Protein AF-A0A6I3X6N0-F1 (afdb_monomer_lite)

Foldseek 3Di:
DPPDVLLVVPPPFDWDDDDQFWTWGQDPVLRFIKIFGNDQALDDDPVSVVVSVVVSQVRRCVVQNVVQWDKDQPDDPRNRTTMIGTGGPPSVVD

pLDDT: mean 94.59, std 9.02, range [46.19, 98.88]

Structure (mmCIF, N/CA/C/O backbone):
data_AF-A0A6I3X6N0-F1
#
_entry.id   AF-A0A6I3X6N0-F1
#
loop_
_atom_site.group_PDB
_atom_site.id
_atom_site.type_symbol
_atom_site.label_atom_id
_atom_site.label_alt_id
_atom_site.label_comp_id
_atom_site.label_asym_id
_atom_site.label_entity_id
_atom_site.label_seq_id
_atom_site.pdbx_PDB_ins_code
_atom_site.Cartn_x
_atom_site.Cartn_y
_atom_site.Cartn_z
_atom_site.occupancy
_atom_site.B_iso_or_equiv
_atom_site.auth_seq_id
_atom_site.auth_comp_id
_atom_site.auth_asym_id
_atom_site.auth_atom_id
_atom_site.pdbx_PDB_model_num
ATOM 1 N N . MET A 1 1 ? 17.972 -15.918 -7.699 1.00 46.19 1 MET A N 1
ATOM 2 C CA . MET A 1 1 ? 16.606 -15.511 -7.330 1.00 46.19 1 MET A CA 1
ATOM 3 C C . MET A 1 1 ? 16.661 -15.176 -5.859 1.00 46.19 1 MET A C 1
ATOM 5 O O . MET A 1 1 ? 16.800 -16.086 -5.054 1.00 46.19 1 MET A O 1
ATOM 9 N N . SER A 1 2 ? 16.733 -13.891 -5.527 1.00 58.03 2 SER A N 1
ATOM 10 C CA . SER A 1 2 ? 16.520 -13.446 -4.152 1.00 58.03 2 SER A CA 1
ATOM 11 C C . SER A 1 2 ? 15.090 -13.823 -3.770 1.00 58.03 2 SER A C 1
ATOM 13 O O . SER A 1 2 ? 14.169 -13.613 -4.558 1.00 58.03 2 SER A O 1
ATOM 15 N N . SER A 1 3 ? 14.906 -14.439 -2.607 1.00 84.56 3 SER A N 1
ATOM 16 C CA . SER A 1 3 ? 13.580 -14.586 -2.013 1.00 84.56 3 SER A CA 1
ATOM 17 C C . SER A 1 3 ? 13.107 -13.187 -1.627 1.00 84.56 3 SER A C 1
ATOM 19 O O . SER A 1 3 ? 13.659 -12.586 -0.709 1.00 84.56 3 SER A O 1
ATOM 21 N N . CYS A 1 4 ? 12.178 -12.625 -2.393 1.00 95.12 4 CYS A N 1
ATOM 22 C CA . CYS A 1 4 ? 11.537 -11.368 -2.039 1.00 95.12 4 CYS A CA 1
ATOM 23 C C . CYS A 1 4 ? 10.380 -11.660 -1.082 1.00 95.12 4 CYS A C 1
ATOM 25 O O . CYS A 1 4 ? 9.433 -12.349 -1.464 1.00 95.12 4 CYS A O 1
ATOM 27 N N . ASP A 1 5 ? 10.429 -11.107 0.129 1.00 94.75 5 ASP A N 1
ATOM 28 C CA . ASP A 1 5 ? 9.385 -11.302 1.146 1.00 94.75 5 ASP A CA 1
ATOM 29 C C . ASP A 1 5 ? 8.007 -10.829 0.648 1.00 94.75 5 ASP A C 1
ATOM 31 O O . ASP A 1 5 ? 6.967 -11.400 0.979 1.00 94.75 5 ASP A O 1
ATOM 35 N N . LEU A 1 6 ? 7.988 -9.812 -0.221 1.00 96.38 6 LEU A N 1
ATOM 36 C CA . LEU A 1 6 ? 6.757 -9.295 -0.815 1.00 96.38 6 LEU A CA 1
ATOM 37 C C . LEU A 1 6 ? 6.148 -10.238 -1.865 1.00 96.38 6 LEU A C 1
ATOM 39 O O . LEU A 1 6 ? 4.930 -10.235 -2.054 1.00 96.38 6 LEU A O 1
ATOM 43 N N . CYS A 1 7 ? 6.977 -11.060 -2.519 1.00 96.94 7 CYS A N 1
ATOM 44 C CA . CYS A 1 7 ? 6.515 -12.141 -3.390 1.00 96.94 7 CYS A CA 1
ATOM 45 C C . CYS A 1 7 ? 5.966 -13.322 -2.589 1.00 96.94 7 CYS A C 1
ATOM 47 O O . CYS A 1 7 ? 4.977 -13.921 -3.004 1.00 96.94 7 CYS A O 1
ATOM 49 N N . GLU A 1 8 ? 6.592 -13.658 -1.456 1.00 95.50 8 GLU A N 1
ATOM 50 C CA . GLU A 1 8 ? 6.084 -14.702 -0.558 1.00 95.50 8 GLU A CA 1
ATOM 51 C C . GLU A 1 8 ? 4.722 -14.313 0.026 1.00 95.50 8 GLU A C 1
ATOM 53 O O . GLU A 1 8 ? 3.842 -15.161 0.168 1.00 95.50 8 GLU A O 1
ATOM 58 N N . ALA A 1 9 ? 4.536 -13.022 0.322 1.00 94.62 9 ALA A N 1
ATOM 59 C CA . ALA A 1 9 ? 3.291 -12.465 0.836 1.00 94.62 9 ALA A CA 1
ATOM 60 C C . ALA A 1 9 ? 2.785 -13.196 2.095 1.00 94.62 9 ALA A C 1
ATOM 62 O O . ALA A 1 9 ? 1.575 -13.328 2.296 1.00 94.62 9 ALA A O 1
ATOM 63 N N . ALA A 1 10 ? 3.699 -13.650 2.960 1.00 94.25 10 ALA A N 1
ATOM 64 C CA . ALA A 1 10 ? 3.351 -14.325 4.204 1.00 94.25 10 ALA A CA 1
ATOM 65 C C . ALA A 1 10 ? 2.397 -13.453 5.059 1.00 94.25 10 ALA A C 1
ATOM 67 O O . ALA A 1 10 ? 2.626 -12.247 5.203 1.00 94.25 10 ALA A O 1
ATOM 68 N N . PRO A 1 11 ? 1.319 -14.016 5.641 1.00 92.50 11 PRO A N 1
ATOM 69 C CA . PRO A 1 11 ? 0.319 -13.259 6.397 1.00 92.50 11 PRO A CA 1
ATOM 70 C C . PRO A 1 11 ? 0.801 -12.955 7.829 1.00 92.50 11 PRO A C 1
ATOM 72 O O . PRO A 1 11 ? 0.233 -13.432 8.808 1.00 92.50 11 PRO A O 1
ATOM 75 N N . ILE A 1 12 ? 1.889 -12.190 7.946 1.00 93.69 12 ILE A N 1
ATOM 76 C CA . ILE A 1 12 ? 2.551 -11.861 9.222 1.00 93.69 12 ILE A CA 1
ATOM 77 C C . ILE A 1 12 ? 1.791 -10.756 9.971 1.00 93.69 12 ILE A C 1
ATOM 79 O O . ILE A 1 12 ? 1.700 -10.763 11.198 1.00 93.69 12 ILE A O 1
ATOM 83 N N . THR A 1 13 ? 1.206 -9.817 9.230 1.00 96.19 13 THR A N 1
ATOM 84 C CA . THR A 1 13 ? 0.402 -8.704 9.745 1.00 96.19 13 THR A CA 1
ATOM 85 C C . THR A 1 13 ? -1.039 -8.796 9.243 1.00 96.19 13 THR A C 1
ATOM 87 O O . THR A 1 13 ? -1.396 -9.671 8.449 1.00 96.19 13 THR A O 1
ATOM 90 N N . LYS A 1 14 ? -1.913 -7.897 9.716 1.00 96.62 14 LYS A N 1
ATOM 91 C CA . LYS A 1 14 ? -3.318 -7.876 9.300 1.00 96.62 14 LYS A CA 1
ATOM 92 C C . LYS A 1 14 ? -3.428 -7.660 7.786 1.00 96.62 14 LYS A C 1
ATOM 94 O O . LYS A 1 14 ? -3.082 -6.591 7.289 1.00 96.62 14 LYS A O 1
ATOM 99 N N . ARG A 1 15 ? -3.975 -8.654 7.078 1.00 97.94 15 ARG A N 1
ATOM 100 C CA . ARG A 1 15 ? -4.403 -8.545 5.677 1.00 97.94 15 ARG A CA 1
ATOM 101 C C . ARG A 1 15 ? -5.762 -7.843 5.616 1.00 97.94 15 ARG A C 1
ATOM 103 O O . ARG A 1 15 ? -6.710 -8.278 6.268 1.00 97.94 15 ARG A O 1
ATOM 110 N N . HIS A 1 16 ? -5.851 -6.770 4.837 1.00 98.44 16 HIS A N 1
ATOM 111 C CA . HIS A 1 16 ? -7.088 -6.007 4.631 1.00 98.44 16 HIS A CA 1
ATOM 112 C C . HIS A 1 16 ? -7.756 -6.331 3.295 1.00 98.44 16 HIS A C 1
ATOM 114 O O . HIS A 1 16 ? -8.979 -6.312 3.205 1.00 98.44 16 HIS A O 1
ATOM 120 N N . TYR A 1 17 ? -6.956 -6.623 2.269 1.00 98.50 17 TYR A N 1
ATOM 121 C CA . TYR A 1 17 ? -7.426 -6.891 0.912 1.00 98.50 17 TYR A CA 1
ATOM 122 C C . TYR A 1 17 ? -6.439 -7.783 0.167 1.00 98.50 17 TYR A C 1
ATOM 124 O O . TYR A 1 17 ? -5.230 -7.679 0.384 1.00 98.50 17 TYR A O 1
ATOM 132 N N . GLU A 1 18 ? -6.943 -8.633 -0.721 1.00 98.31 18 GLU A N 1
ATOM 133 C CA . GLU A 1 18 ? -6.125 -9.474 -1.585 1.00 98.31 18 GLU A CA 1
ATOM 134 C C . GLU A 1 18 ? -6.919 -9.896 -2.829 1.00 98.31 18 GLU A C 1
ATOM 136 O O . GLU A 1 18 ? -8.036 -10.396 -2.708 1.00 98.31 18 GLU A O 1
ATOM 141 N N . ASP A 1 19 ? -6.339 -9.705 -4.012 1.00 98.06 19 ASP A N 1
ATOM 142 C CA . ASP A 1 19 ? -6.876 -10.160 -5.299 1.00 98.06 19 ASP A CA 1
ATOM 143 C C . ASP A 1 19 ? -5.739 -10.606 -6.232 1.00 98.06 19 ASP A C 1
ATOM 145 O O . ASP A 1 19 ? -4.616 -10.805 -5.773 1.00 98.06 19 ASP A O 1
ATOM 149 N N . ASP A 1 20 ? -6.003 -10.783 -7.528 1.00 98.00 20 ASP A N 1
ATOM 150 C CA . ASP A 1 20 ? -4.988 -11.175 -8.517 1.00 98.00 20 ASP A CA 1
ATOM 151 C C . ASP A 1 20 ? -3.985 -10.056 -8.850 1.00 98.00 20 ASP A C 1
ATOM 153 O O . ASP A 1 20 ? -2.904 -10.330 -9.372 1.00 98.00 20 ASP A O 1
ATOM 157 N N . LEU A 1 21 ? -4.311 -8.794 -8.560 1.00 98.50 21 LEU A N 1
ATOM 158 C CA . LEU A 1 21 ? -3.458 -7.651 -8.866 1.00 98.50 21 LEU A CA 1
ATOM 159 C C . LEU A 1 21 ? -2.505 -7.335 -7.712 1.00 98.50 21 LEU A C 1
ATOM 161 O O . LEU A 1 21 ? -1.328 -7.047 -7.940 1.00 98.50 21 LEU A O 1
ATOM 165 N N . CYS A 1 22 ? -2.997 -7.355 -6.477 1.00 98.81 22 CYS A N 1
ATOM 166 C CA . CYS A 1 22 ? -2.267 -6.876 -5.315 1.00 98.81 22 CYS A CA 1
ATOM 167 C C . CYS A 1 22 ? -2.723 -7.523 -4.009 1.00 98.81 22 CY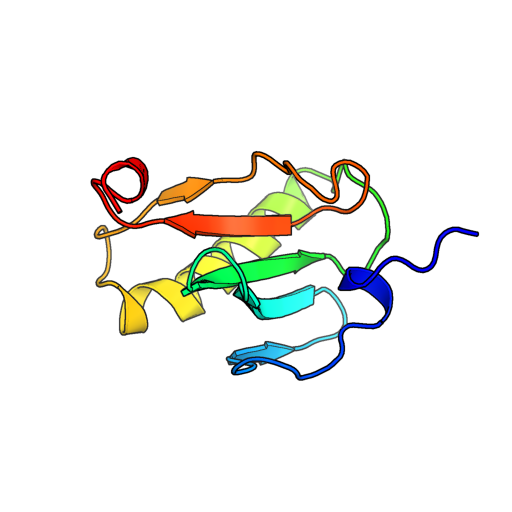S A C 1
ATOM 169 O O . CYS A 1 22 ? -3.730 -8.226 -3.921 1.00 98.81 22 CYS A O 1
ATOM 171 N N . TRP A 1 23 ? -1.975 -7.222 -2.957 1.00 98.75 23 TRP A N 1
ATOM 172 C CA . TRP A 1 23 ? -2.422 -7.420 -1.590 1.00 98.75 23 TRP A CA 1
ATOM 173 C C . TRP A 1 23 ? -2.188 -6.151 -0.777 1.00 98.75 23 TRP A C 1
ATOM 175 O O . TRP A 1 23 ? -1.276 -5.372 -1.057 1.00 98.75 23 TRP A O 1
ATOM 185 N N . ILE A 1 24 ? -3.017 -5.948 0.246 1.00 98.81 24 ILE A N 1
ATOM 186 C CA . ILE A 1 24 ? -2.905 -4.837 1.190 1.00 98.81 24 ILE A CA 1
ATOM 187 C C . ILE A 1 24 ? -2.861 -5.403 2.602 1.00 98.81 24 ILE A C 1
ATOM 189 O O . ILE A 1 24 ? -3.768 -6.123 3.027 1.00 98.81 24 ILE A O 1
ATOM 193 N N . ALA A 1 25 ? -1.805 -5.070 3.334 1.00 98.62 25 ALA A N 1
ATOM 194 C CA . ALA A 1 25 ? -1.637 -5.420 4.739 1.00 98.62 25 ALA A CA 1
ATOM 195 C C . ALA A 1 25 ? -0.932 -4.288 5.490 1.00 98.62 25 ALA A C 1
ATOM 197 O O . ALA A 1 25 ? -0.368 -3.384 4.872 1.00 98.62 25 ALA A O 1
ATOM 198 N N . ASP A 1 26 ? -0.949 -4.329 6.818 1.00 98.19 26 ASP A N 1
ATOM 199 C CA . ASP A 1 26 ? -0.129 -3.405 7.602 1.00 98.19 26 ASP A CA 1
ATOM 200 C C . ASP A 1 26 ? 1.359 -3.725 7.397 1.00 98.19 26 ASP A C 1
ATOM 202 O O . ASP A 1 26 ? 1.784 -4.871 7.521 1.00 98.19 26 ASP A O 1
ATOM 206 N N . CYS A 1 27 ? 2.180 -2.728 7.082 1.00 96.50 27 CYS A N 1
ATOM 207 C CA . CYS A 1 27 ? 3.629 -2.914 7.010 1.00 96.50 27 CYS A CA 1
ATOM 208 C C . CYS A 1 27 ? 4.193 -3.218 8.407 1.00 96.50 27 CYS A C 1
ATOM 210 O O . CYS A 1 27 ? 3.918 -2.477 9.347 1.00 96.50 27 CYS A O 1
ATOM 212 N N . GLU A 1 28 ? 5.023 -4.255 8.540 1.00 94.50 28 GLU A N 1
ATOM 213 C CA . GLU A 1 28 ? 5.617 -4.664 9.825 1.00 94.50 28 GLU A CA 1
ATOM 214 C C . GLU A 1 28 ? 6.468 -3.556 10.464 1.00 94.50 28 GLU A C 1
ATOM 216 O O . GLU A 1 28 ? 6.458 -3.369 11.677 1.00 94.50 28 GLU A O 1
ATOM 221 N N . ILE A 1 29 ? 7.171 -2.778 9.638 1.00 93.19 29 ILE A N 1
ATOM 222 C CA . ILE A 1 29 ? 8.072 -1.719 10.108 1.00 93.19 29 ILE A CA 1
ATOM 223 C C . ILE A 1 29 ? 7.306 -0.415 10.333 1.00 93.19 29 ILE A C 1
ATOM 225 O O . ILE A 1 29 ? 7.506 0.276 11.327 1.00 93.19 29 ILE A O 1
ATOM 229 N N . CYS A 1 30 ? 6.448 -0.041 9.382 1.00 94.25 30 CYS A N 1
ATOM 230 C CA . CYS A 1 30 ? 5.793 1.264 9.406 1.00 94.25 30 CYS A CA 1
ATOM 231 C C . CYS A 1 30 ? 4.481 1.267 10.198 1.00 94.25 30 CYS A C 1
ATOM 233 O O . CYS A 1 30 ? 4.015 2.341 10.565 1.00 94.25 30 CYS A O 1
ATOM 235 N N . LEU A 1 31 ? 3.875 0.101 10.432 1.00 94.94 31 LEU A N 1
ATOM 236 C CA . LEU A 1 31 ? 2.588 -0.062 11.115 1.00 94.94 31 LEU A CA 1
ATOM 237 C C . LEU A 1 31 ? 1.451 0.750 10.470 1.00 94.94 31 LEU A C 1
ATOM 239 O O . LEU A 1 31 ? 0.587 1.298 11.153 1.00 94.94 31 LEU A O 1
ATOM 243 N N . VAL A 1 32 ? 1.482 0.861 9.142 1.00 96.88 32 VAL A N 1
ATOM 244 C CA . VAL A 1 32 ? 0.450 1.519 8.332 1.00 96.88 32 VAL A CA 1
ATOM 245 C C . VAL A 1 32 ? 0.085 0.643 7.134 1.00 96.88 32 VAL A C 1
ATOM 247 O O . VAL A 1 32 ? 0.935 -0.153 6.714 1.00 96.88 32 VAL A O 1
ATOM 250 N N . PRO A 1 33 ? -1.117 0.806 6.548 1.00 98.50 33 PRO A N 1
ATOM 251 C CA . PRO A 1 33 ? -1.507 0.062 5.358 1.00 98.50 33 PRO A CA 1
ATOM 252 C C . PRO A 1 33 ? -0.498 0.243 4.222 1.00 98.50 33 PRO A C 1
ATOM 254 O O . PRO A 1 33 ? -0.073 1.361 3.914 1.00 98.50 33 PRO A O 1
ATOM 257 N N . MET A 1 34 ? -0.120 -0.867 3.601 1.00 98.69 34 MET A N 1
ATOM 258 C CA . MET A 1 34 ? 0.784 -0.936 2.463 1.00 98.69 34 MET A CA 1
ATOM 259 C C . MET A 1 34 ? 0.143 -1.787 1.373 1.00 98.69 34 MET A C 1
ATOM 261 O O . MET A 1 34 ? -0.250 -2.923 1.633 1.00 98.69 34 MET A O 1
ATOM 265 N N . VAL A 1 35 ? 0.056 -1.241 0.162 1.00 98.88 35 VAL A N 1
ATOM 266 C CA . VAL A 1 35 ? -0.305 -1.999 -1.040 1.00 98.88 35 VAL A CA 1
ATOM 267 C C . VAL A 1 35 ? 0.959 -2.534 -1.688 1.00 98.88 35 VAL A C 1
ATOM 269 O O . VAL A 1 35 ? 1.954 -1.816 -1.794 1.00 98.88 35 VAL A O 1
ATOM 272 N N . VAL A 1 36 ? 0.906 -3.780 -2.140 1.00 98.75 36 VAL A N 1
ATOM 273 C CA . VAL A 1 36 ? 1.995 -4.449 -2.850 1.00 98.75 36 VAL A CA 1
ATOM 274 C C . VAL A 1 36 ? 1.456 -5.018 -4.146 1.00 98.75 36 VAL A C 1
ATOM 276 O O . VAL A 1 36 ? 0.479 -5.768 -4.145 1.00 98.75 36 VAL A O 1
ATOM 279 N N . TRP A 1 37 ? 2.091 -4.660 -5.257 1.00 98.75 37 TRP A N 1
ATOM 280 C CA . TRP A 1 37 ? 1.749 -5.219 -6.559 1.00 98.75 37 TRP A CA 1
ATOM 281 C C . TRP A 1 37 ? 2.210 -6.674 -6.633 1.00 98.75 37 TRP A C 1
ATOM 283 O O . TRP A 1 37 ? 3.299 -6.987 -6.174 1.00 98.75 37 TRP A O 1
ATOM 293 N N . ARG A 1 38 ? 1.432 -7.594 -7.208 1.00 98.25 38 ARG A N 1
ATOM 294 C CA . ARG A 1 38 ? 1.862 -9.002 -7.282 1.00 98.25 38 ARG A CA 1
ATOM 295 C C . ARG A 1 38 ? 3.022 -9.258 -8.234 1.00 98.25 38 ARG A C 1
ATOM 297 O O . ARG A 1 38 ? 3.743 -10.235 -8.053 1.00 98.25 38 ARG A O 1
ATOM 304 N N . VAL A 1 39 ? 3.192 -8.420 -9.252 1.00 98.25 39 VAL A N 1
ATOM 305 C CA . VAL A 1 39 ? 4.317 -8.551 -10.180 1.00 98.25 39 VAL A CA 1
ATOM 306 C C . VAL A 1 39 ? 5.573 -8.018 -9.497 1.00 98.25 39 VAL A C 1
ATOM 308 O O . VAL A 1 39 ? 5.577 -6.894 -8.996 1.00 98.25 39 VAL A O 1
ATOM 311 N N . HIS A 1 40 ? 6.639 -8.823 -9.491 1.00 97.69 40 HIS A N 1
ATOM 312 C CA . HIS A 1 40 ? 7.963 -8.402 -9.024 1.00 97.69 40 HIS A CA 1
ATOM 313 C C . HIS A 1 40 ? 8.601 -7.483 -10.063 1.00 97.69 40 HIS A C 1
ATOM 315 O O . HIS A 1 40 ? 9.439 -7.898 -10.862 1.00 97.69 40 HIS A O 1
ATOM 321 N N . ASP A 1 41 ? 8.171 -6.231 -10.051 1.00 97.94 41 ASP A N 1
ATOM 322 C CA . ASP A 1 41 ? 8.744 -5.153 -10.840 1.00 97.94 41 ASP A CA 1
ATOM 323 C C . ASP A 1 41 ? 8.545 -3.826 -10.072 1.00 97.94 41 ASP A C 1
ATOM 325 O O . ASP A 1 41 ? 7.513 -3.651 -9.410 1.00 97.94 41 ASP A O 1
ATOM 329 N N . PRO A 1 42 ? 9.524 -2.902 -10.077 1.00 98.25 42 PRO A N 1
ATOM 330 C CA . PRO A 1 42 ? 9.416 -1.632 -9.358 1.00 98.25 42 PRO A CA 1
ATOM 331 C C . PRO A 1 42 ? 8.639 -0.545 -10.120 1.00 98.25 42 PRO A C 1
ATOM 333 O O . PRO A 1 42 ? 8.374 0.520 -9.560 1.00 98.25 42 PRO A O 1
ATOM 336 N N . LEU A 1 43 ? 8.294 -0.773 -11.388 1.00 98.31 43 LEU A N 1
ATOM 337 C CA . LEU A 1 43 ? 7.733 0.201 -12.322 1.00 98.31 43 LEU A CA 1
ATOM 338 C C . LEU A 1 43 ? 6.392 -0.292 -12.898 1.00 98.31 43 LEU A C 1
ATOM 340 O O . LEU A 1 43 ? 6.295 -0.593 -14.092 1.00 98.31 43 LEU A O 1
ATOM 344 N N . PRO A 1 44 ? 5.319 -0.348 -12.084 1.00 98.38 44 PRO A N 1
ATOM 345 C CA . PRO A 1 44 ? 3.988 -0.617 -12.608 1.00 98.38 44 PRO A CA 1
ATOM 346 C C . PRO A 1 44 ? 3.608 0.427 -13.667 1.00 98.38 44 PRO A C 1
ATOM 348 O O . PRO A 1 44 ? 3.908 1.611 -13.485 1.00 98.38 44 PRO A O 1
ATOM 351 N N . PRO A 1 45 ? 2.895 0.028 -14.737 1.00 98.62 45 PRO A N 1
ATOM 352 C CA . PRO A 1 45 ? 2.270 0.978 -15.652 1.00 98.62 45 PRO A CA 1
ATOM 353 C C . PRO A 1 45 ? 1.394 1.983 -14.894 1.00 98.62 45 PRO A C 1
ATOM 355 O O . PRO A 1 45 ? 0.773 1.620 -13.894 1.00 98.62 45 PRO A O 1
ATOM 358 N N . ASP A 1 46 ? 1.285 3.217 -15.388 1.00 98.50 46 ASP A N 1
ATOM 359 C CA . ASP A 1 46 ? 0.563 4.298 -14.693 1.00 98.50 46 ASP A CA 1
ATOM 360 C C . ASP A 1 46 ? -0.887 3.928 -14.339 1.00 98.50 46 ASP A C 1
ATOM 362 O O . ASP A 1 46 ? -1.362 4.236 -13.246 1.00 98.50 46 ASP A O 1
ATOM 366 N N . GLU A 1 47 ? -1.577 3.210 -15.228 1.00 98.38 47 GLU A N 1
ATOM 367 C CA . GLU A 1 47 ? -2.942 2.719 -14.996 1.00 98.38 47 GLU A CA 1
ATOM 368 C C . GLU A 1 47 ? -3.003 1.731 -13.825 1.00 98.38 47 GLU A C 1
ATOM 370 O O . GLU A 1 47 ? -3.867 1.837 -12.955 1.00 98.38 47 GLU A O 1
ATOM 375 N N . ILE A 1 48 ? -2.042 0.807 -13.760 1.00 98.75 48 ILE A N 1
ATOM 376 C CA . ILE A 1 48 ? -1.921 -0.147 -12.657 1.00 98.75 48 ILE A CA 1
ATOM 377 C C . ILE A 1 48 ? -1.602 0.597 -11.366 1.00 98.75 48 ILE A C 1
ATOM 379 O O . ILE A 1 48 ? -2.266 0.382 -10.357 1.00 98.75 48 ILE A O 1
ATOM 383 N N . LYS A 1 49 ? -0.640 1.522 -11.399 1.00 98.69 49 LYS A N 1
ATOM 384 C CA . LYS A 1 49 ? -0.266 2.339 -10.242 1.00 98.69 49 LYS A CA 1
ATOM 385 C C . LYS A 1 49 ? -1.466 3.108 -9.680 1.00 98.69 49 LYS A C 1
ATOM 387 O O . LYS A 1 49 ? -1.678 3.104 -8.469 1.00 98.69 49 LYS A O 1
ATOM 392 N N . ALA A 1 50 ? -2.285 3.701 -10.550 1.00 98.69 50 ALA A N 1
ATOM 393 C CA . ALA A 1 50 ? -3.506 4.395 -10.156 1.00 98.69 50 ALA A CA 1
ATOM 394 C C . ALA A 1 50 ? -4.521 3.456 -9.479 1.00 98.69 50 ALA A C 1
ATOM 396 O O . ALA A 1 50 ? -5.071 3.814 -8.437 1.00 98.69 50 ALA A O 1
ATOM 397 N N . ILE A 1 51 ? -4.731 2.247 -10.013 1.00 98.81 51 ILE A N 1
ATOM 398 C CA . ILE A 1 51 ? -5.619 1.240 -9.403 1.00 98.81 51 ILE A CA 1
ATOM 399 C C . ILE A 1 51 ? -5.095 0.820 -8.025 1.00 98.81 51 ILE A C 1
ATOM 401 O O . ILE A 1 51 ? -5.854 0.808 -7.057 1.00 98.81 51 ILE A O 1
ATOM 405 N N . LEU A 1 52 ? -3.794 0.540 -7.900 1.00 98.88 52 LEU A N 1
ATOM 406 C CA . LEU A 1 52 ? -3.172 0.180 -6.621 1.00 98.88 52 LEU A CA 1
ATOM 407 C C . LEU A 1 52 ? -3.383 1.272 -5.563 1.00 98.88 52 LEU A C 1
ATOM 409 O O . LEU A 1 52 ? -3.675 0.969 -4.407 1.00 98.88 52 LEU A O 1
ATOM 413 N N . HIS A 1 53 ? -3.272 2.547 -5.948 1.00 98.81 53 HIS A N 1
ATOM 414 C CA . HIS A 1 53 ? -3.493 3.677 -5.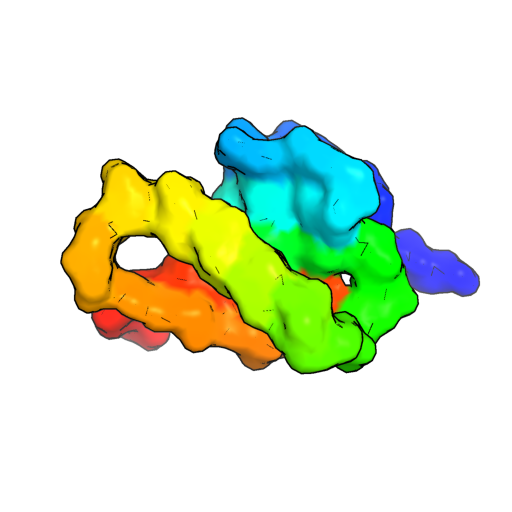038 1.00 98.81 53 HIS A CA 1
ATOM 415 C C . HIS A 1 53 ? -4.962 3.837 -4.649 1.00 98.81 53 HIS A C 1
ATOM 417 O O . HIS A 1 53 ? -5.243 4.156 -3.496 1.00 98.81 53 HIS A O 1
ATOM 423 N N . GLN A 1 54 ? -5.896 3.580 -5.566 1.00 98.69 54 GLN A N 1
ATOM 424 C CA . GLN A 1 54 ? -7.331 3.582 -5.265 1.00 98.69 54 GLN A CA 1
ATOM 425 C C . GLN A 1 54 ? -7.706 2.460 -4.289 1.00 98.69 54 GLN A C 1
ATOM 427 O O . GLN A 1 54 ? -8.430 2.702 -3.324 1.00 98.69 54 GLN A O 1
ATOM 432 N N . LEU A 1 55 ? -7.174 1.252 -4.496 1.00 98.88 55 LEU A N 1
ATOM 433 C CA . LEU A 1 55 ? -7.379 0.121 -3.587 1.00 98.88 55 LEU A CA 1
ATOM 434 C C . LEU A 1 55 ? -6.772 0.401 -2.207 1.00 98.88 55 LEU A C 1
ATOM 436 O O . LEU A 1 55 ? -7.414 0.149 -1.187 1.00 98.88 55 LEU A O 1
ATOM 440 N N . LEU A 1 56 ? -5.568 0.985 -2.162 1.00 98.81 56 LEU A N 1
ATOM 441 C CA . LEU A 1 56 ? -4.958 1.433 -0.910 1.00 98.81 56 LEU A CA 1
ATOM 442 C C . LEU A 1 56 ? -5.833 2.464 -0.195 1.00 98.81 56 LEU A C 1
ATOM 444 O O . LEU A 1 56 ? -6.010 2.358 1.015 1.00 98.81 56 LEU A O 1
ATOM 448 N N . ALA A 1 57 ? -6.396 3.430 -0.924 1.00 98.56 57 ALA A N 1
ATOM 449 C CA . ALA A 1 57 ? -7.248 4.458 -0.340 1.00 98.56 57 ALA A CA 1
ATOM 450 C C . ALA A 1 57 ? -8.516 3.882 0.293 1.00 98.56 57 ALA A C 1
ATOM 452 O O . ALA A 1 57 ? -8.817 4.196 1.442 1.00 98.56 57 ALA A O 1
ATOM 453 N N . ALA A 1 58 ? -9.176 2.945 -0.394 1.00 98.62 58 ALA A N 1
ATOM 454 C CA . ALA A 1 58 ? -10.355 2.255 0.128 1.00 98.62 58 ALA A CA 1
ATOM 455 C C . ALA A 1 58 ? -10.091 1.533 1.466 1.00 98.62 58 ALA A C 1
ATOM 457 O O . ALA A 1 58 ? -10.999 1.401 2.287 1.00 98.62 58 ALA A O 1
ATOM 458 N N . VAL A 1 59 ? -8.852 1.085 1.704 1.00 98.56 59 VAL A N 1
ATOM 459 C CA . VAL A 1 59 ? -8.423 0.505 2.987 1.00 98.56 59 VAL A CA 1
ATOM 460 C C . VAL A 1 59 ? -7.988 1.581 3.985 1.00 98.56 59 VAL A C 1
ATOM 462 O O . VAL A 1 59 ? -8.312 1.492 5.168 1.00 98.56 59 VAL A O 1
ATOM 465 N N . ALA A 1 60 ? -7.237 2.586 3.544 1.00 98.38 60 ALA A N 1
ATOM 466 C CA . ALA A 1 60 ? -6.622 3.576 4.418 1.00 98.38 60 ALA A CA 1
ATOM 467 C C . ALA A 1 60 ? -7.626 4.587 4.988 1.00 98.38 60 ALA A C 1
ATOM 469 O O . ALA A 1 60 ? -7.520 4.927 6.165 1.00 98.38 60 ALA A O 1
ATOM 470 N N . ASP A 1 61 ? -8.616 5.026 4.211 1.00 98.12 61 ASP A N 1
ATOM 471 C CA . ASP A 1 61 ? -9.615 6.012 4.639 1.00 98.12 61 ASP A CA 1
ATOM 472 C C . ASP A 1 61 ? -10.380 5.606 5.912 1.00 98.12 61 ASP A C 1
ATOM 474 O O . ASP A 1 61 ? -10.408 6.399 6.858 1.00 98.12 61 ASP A O 1
ATOM 478 N N . PRO A 1 62 ? -10.938 4.384 6.038 1.00 97.69 62 PRO A N 1
ATOM 479 C CA . PRO A 1 62 ? -11.602 3.975 7.277 1.00 97.69 62 PRO A CA 1
ATOM 480 C C . PRO A 1 62 ? -10.641 3.755 8.461 1.00 97.69 62 PRO A C 1
ATOM 482 O O . PRO A 1 62 ? -11.098 3.723 9.603 1.00 97.69 62 PRO A O 1
ATOM 485 N N . ILE A 1 63 ? -9.332 3.590 8.224 1.00 96.44 63 ILE A N 1
ATOM 486 C CA . ILE A 1 63 ? -8.326 3.326 9.272 1.00 96.44 63 ILE A 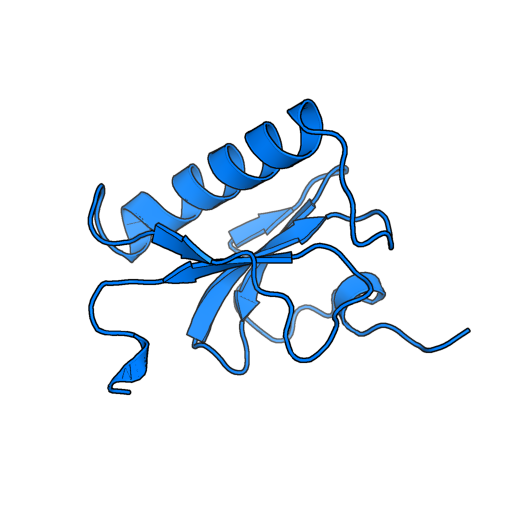CA 1
ATOM 487 C C . ILE A 1 63 ? -7.696 4.626 9.792 1.00 96.44 63 ILE A C 1
ATOM 489 O O . ILE A 1 63 ? -7.473 4.774 10.993 1.00 96.44 63 ILE A O 1
ATOM 493 N N . LEU A 1 64 ? -7.379 5.552 8.888 1.00 96.06 64 LEU A N 1
ATOM 494 C CA . LEU A 1 64 ? -6.594 6.760 9.155 1.00 96.06 64 LEU A CA 1
ATOM 495 C C . LEU A 1 64 ? -7.425 8.048 9.063 1.00 96.06 64 LEU A C 1
ATOM 497 O O . LEU A 1 64 ? -6.937 9.112 9.445 1.00 96.06 64 LEU A O 1
ATOM 501 N N . GLY A 1 65 ? -8.672 7.950 8.598 1.00 96.06 65 GLY A N 1
ATOM 502 C CA . GLY A 1 65 ? -9.538 9.081 8.293 1.00 96.06 65 GLY A CA 1
ATOM 503 C C . GLY A 1 65 ? -9.300 9.608 6.879 1.00 96.06 65 GLY A C 1
ATOM 504 O O . GLY A 1 65 ? -8.159 9.818 6.462 1.00 96.06 65 GLY A O 1
ATOM 505 N N . GLU A 1 66 ? -10.387 9.852 6.148 1.00 93.69 66 GLU A N 1
ATOM 506 C CA . GLU A 1 66 ? -10.353 10.433 4.803 1.00 93.69 66 GLU A CA 1
ATOM 507 C C . GLU A 1 66 ? -9.596 11.774 4.805 1.00 93.69 66 GLU A C 1
ATOM 509 O O . GLU A 1 66 ? -9.804 12.634 5.665 1.00 93.69 66 GLU A O 1
ATOM 514 N N . GLY A 1 67 ? -8.651 11.934 3.873 1.00 91.12 67 GLY A N 1
ATOM 515 C CA . GLY A 1 67 ? -7.760 13.102 3.810 1.00 91.12 67 GLY A CA 1
ATOM 516 C C . GLY A 1 67 ? -6.696 13.173 4.921 1.00 91.12 67 GLY A C 1
ATOM 517 O O . GLY A 1 67 ? -5.857 14.076 4.912 1.00 91.12 67 GLY A O 1
ATOM 518 N N . GLY A 1 68 ? -6.690 12.219 5.856 1.00 94.44 68 GLY A N 1
ATOM 519 C CA . GLY A 1 68 ? -5.767 12.119 6.988 1.00 94.44 68 GLY A CA 1
ATOM 520 C C . GLY A 1 68 ? -4.446 11.414 6.678 1.00 94.44 68 GLY A C 1
ATOM 521 O O . GLY A 1 68 ? -3.708 11.079 7.602 1.00 94.44 68 GLY A O 1
ATOM 522 N N . TRP A 1 69 ? -4.131 11.159 5.408 1.00 97.31 69 TRP A N 1
ATOM 523 C CA . TRP A 1 69 ? -2.938 10.424 4.990 1.00 97.31 69 TRP A CA 1
ATOM 524 C C . TRP A 1 69 ? -2.543 10.754 3.542 1.00 97.31 69 TRP A C 1
ATOM 526 O O . TRP A 1 69 ? -3.268 11.434 2.817 1.00 97.31 69 TRP A O 1
ATOM 536 N N . LYS A 1 70 ? -1.350 10.314 3.130 1.00 97.56 70 LYS A N 1
ATOM 537 C CA . LYS A 1 70 ? -0.836 10.425 1.757 1.00 97.56 70 LYS A CA 1
A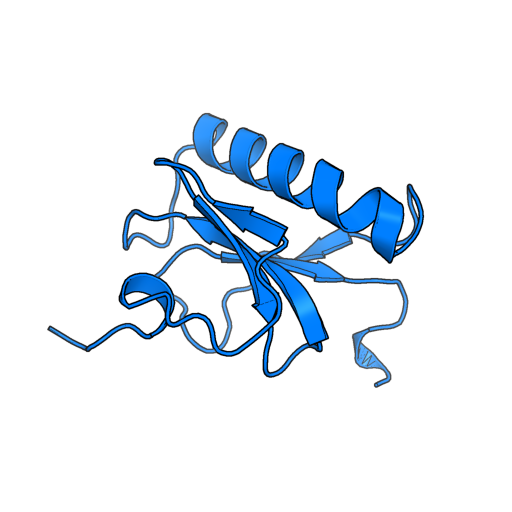TOM 538 C C . LYS A 1 70 ? -0.151 9.133 1.330 1.00 97.56 70 LYS A C 1
ATOM 540 O O . LYS A 1 70 ? 0.414 8.430 2.168 1.00 97.56 70 LYS A O 1
ATOM 545 N N . VAL A 1 71 ? -0.160 8.861 0.029 1.00 98.25 71 VAL A N 1
ATOM 546 C CA . VAL A 1 71 ? 0.631 7.775 -0.558 1.00 98.25 71 VAL A CA 1
ATOM 547 C C . VAL A 1 71 ? 2.124 8.125 -0.471 1.00 98.25 71 VAL A C 1
ATOM 549 O O . VAL A 1 71 ? 2.531 9.206 -0.893 1.00 98.25 71 VAL A O 1
ATOM 552 N N . ASP A 1 72 ? 2.930 7.210 0.070 1.00 97.75 72 ASP A N 1
ATOM 553 C CA . ASP A 1 72 ? 4.395 7.195 -0.019 1.00 97.75 72 ASP A CA 1
ATOM 554 C C . ASP A 1 72 ? 4.834 5.936 -0.774 1.00 97.75 72 ASP A C 1
ATOM 556 O O . ASP A 1 72 ? 4.783 4.831 -0.229 1.00 97.75 72 ASP A O 1
ATOM 560 N N . ASP A 1 73 ? 5.266 6.106 -2.019 1.00 96.94 73 ASP A N 1
ATOM 561 C CA . ASP A 1 73 ? 5.807 5.049 -2.877 1.00 96.94 73 ASP A CA 1
ATOM 562 C C . ASP A 1 73 ? 7.346 5.038 -2.910 1.00 96.94 73 ASP A C 1
ATOM 564 O O . ASP A 1 73 ? 7.954 4.426 -3.788 1.00 96.94 73 ASP A O 1
ATOM 5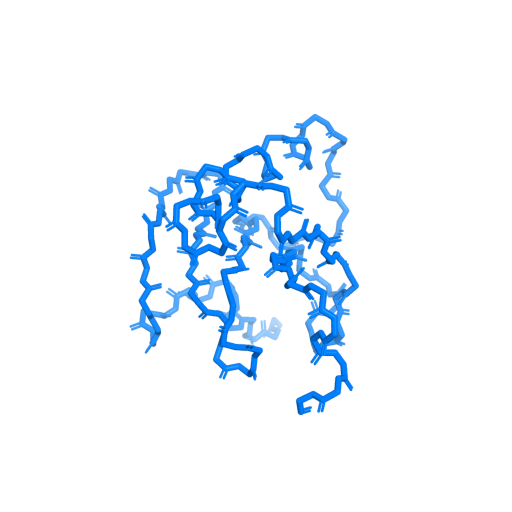68 N N . ASN A 1 74 ? 8.004 5.677 -1.934 1.00 95.81 74 ASN A N 1
ATOM 569 C CA . ASN A 1 74 ? 9.445 5.555 -1.752 1.00 95.81 74 ASN A CA 1
ATOM 570 C C . ASN A 1 74 ? 9.813 4.178 -1.161 1.00 95.81 74 ASN A C 1
ATOM 572 O O . ASN A 1 74 ? 9.813 3.973 0.063 1.00 95.81 74 ASN A O 1
ATOM 576 N N . MET A 1 75 ? 10.138 3.244 -2.055 1.00 95.31 75 MET A N 1
ATOM 577 C CA . MET A 1 75 ? 10.522 1.861 -1.766 1.00 95.31 75 MET A CA 1
ATOM 578 C C . MET A 1 75 ? 11.954 1.776 -1.220 1.00 95.31 75 MET A C 1
ATOM 580 O O . MET A 1 75 ? 12.924 1.725 -1.971 1.00 95.31 75 MET A O 1
ATOM 584 N N . ARG A 1 76 ? 12.096 1.777 0.110 1.00 91.69 76 ARG A N 1
ATOM 585 C CA . ARG A 1 76 ? 13.410 1.827 0.783 1.00 91.69 76 ARG A CA 1
ATOM 586 C C . ARG A 1 76 ? 14.107 0.467 0.848 1.00 91.69 76 ARG A C 1
ATOM 588 O O . ARG A 1 76 ? 15.191 0.310 0.302 1.00 91.69 76 ARG A O 1
ATOM 595 N N . ASN A 1 77 ? 13.501 -0.499 1.540 1.00 92.56 77 ASN A N 1
ATOM 596 C CA . ASN A 1 77 ? 14.161 -1.774 1.853 1.00 92.56 77 ASN A CA 1
ATOM 597 C C . ASN A 1 77 ? 14.091 -2.784 0.702 1.00 92.56 77 ASN A C 1
ATOM 599 O O . ASN A 1 77 ? 14.998 -3.594 0.552 1.00 92.56 77 ASN A O 1
ATOM 603 N N . ILE A 1 78 ? 13.026 -2.725 -0.101 1.00 95.38 78 ILE A N 1
ATOM 604 C CA . ILE A 1 78 ? 12.782 -3.630 -1.232 1.00 95.38 78 ILE A CA 1
ATOM 605 C C . ILE A 1 78 ? 12.522 -2.756 -2.469 1.00 95.38 78 ILE A C 1
ATOM 607 O O . ILE A 1 78 ? 11.374 -2.578 -2.874 1.00 95.38 78 ILE A O 1
ATOM 611 N N . PRO A 1 79 ? 13.564 -2.085 -2.998 1.00 97.00 79 PRO A N 1
ATOM 612 C CA . PRO A 1 79 ? 13.419 -1.082 -4.054 1.00 97.00 79 PRO A CA 1
ATOM 613 C C . PRO A 1 79 ? 13.073 -1.669 -5.429 1.00 97.00 79 PRO A C 1
ATOM 615 O O . PRO A 1 79 ? 12.773 -0.912 -6.347 1.00 97.00 79 PRO A O 1
ATOM 618 N N . ASP A 1 80 ? 13.146 -2.990 -5.592 1.00 97.50 80 ASP A N 1
ATOM 619 C CA . ASP A 1 80 ? 12.934 -3.715 -6.846 1.00 97.50 80 ASP A CA 1
ATOM 620 C C . ASP A 1 80 ? 11.540 -4.357 -6.964 1.00 97.50 80 ASP A C 1
ATOM 622 O O . ASP A 1 80 ? 11.250 -4.993 -7.974 1.00 97.50 80 ASP A O 1
ATOM 626 N N . HIS A 1 81 ? 10.661 -4.177 -5.972 1.00 97.88 81 HIS A N 1
ATOM 627 C CA . HIS A 1 81 ? 9.29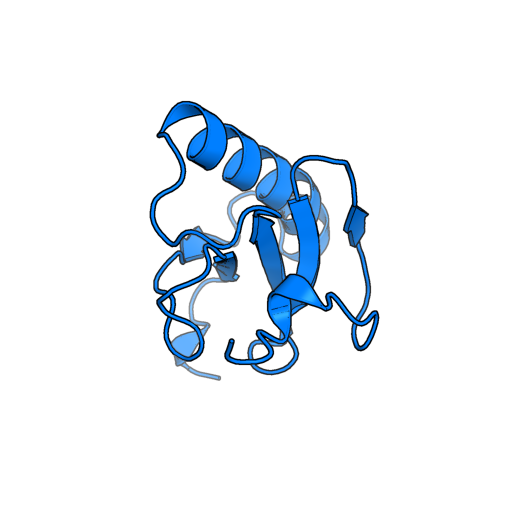2 -4.696 -5.995 1.00 97.88 81 HIS A CA 1
ATOM 628 C C . HIS A 1 81 ? 8.310 -3.617 -5.543 1.00 97.88 81 HIS A C 1
ATOM 630 O O . HIS A 1 81 ? 8.339 -3.174 -4.391 1.00 97.88 81 HIS A O 1
ATOM 636 N N . TYR A 1 82 ? 7.427 -3.202 -6.458 1.00 98.69 82 TYR A N 1
ATOM 637 C CA . TYR A 1 82 ? 6.495 -2.112 -6.214 1.00 98.69 82 TYR A CA 1
ATOM 638 C C . TYR A 1 82 ? 5.604 -2.302 -4.988 1.00 98.69 82 TYR A C 1
ATOM 640 O O . TYR A 1 82 ? 4.777 -3.215 -4.912 1.00 98.69 82 TYR A O 1
ATOM 648 N N . HIS A 1 83 ? 5.720 -1.349 -4.069 1.00 98.75 83 HIS A N 1
ATOM 649 C CA . HIS A 1 83 ? 4.824 -1.193 -2.939 1.00 98.75 83 HIS A CA 1
ATOM 650 C C . HIS A 1 83 ? 4.702 0.279 -2.540 1.00 98.75 83 HIS A C 1
ATOM 652 O O . HIS A 1 83 ? 5.621 1.077 -2.731 1.00 98.75 83 HIS A O 1
ATOM 658 N N . ALA A 1 84 ? 3.563 0.641 -1.958 1.00 98.69 84 ALA A N 1
ATOM 659 C CA . ALA A 1 84 ? 3.306 1.993 -1.480 1.00 98.69 84 ALA A CA 1
ATOM 660 C C . ALA A 1 84 ? 2.581 1.967 -0.136 1.00 98.69 84 ALA A C 1
ATOM 662 O O . ALA A 1 84 ? 1.770 1.084 0.131 1.00 98.69 84 ALA A O 1
ATOM 663 N N . HIS A 1 85 ? 2.873 2.949 0.710 1.00 98.50 85 HIS A N 1
ATOM 664 C CA . HIS A 1 85 ? 2.330 3.061 2.059 1.00 98.50 85 HIS A CA 1
ATOM 665 C C . HIS A 1 85 ? 1.327 4.208 2.161 1.00 98.50 85 HIS A C 1
ATOM 667 O O . HIS A 1 85 ? 1.553 5.284 1.611 1.00 98.50 85 HIS A O 1
ATOM 673 N N . ALA A 1 86 ? 0.269 4.020 2.945 1.00 98.31 86 ALA A N 1
ATOM 674 C CA . ALA A 1 86 ? -0.616 5.095 3.371 1.00 98.31 86 ALA A CA 1
ATOM 675 C C . ALA A 1 86 ? -0.072 5.737 4.656 1.00 98.31 86 ALA A C 1
ATOM 677 O O . ALA A 1 86 ? -0.207 5.176 5.740 1.00 98.31 86 ALA A O 1
ATOM 678 N N . ARG A 1 87 ? 0.577 6.905 4.566 1.00 97.12 87 ARG A N 1
ATOM 679 C CA . ARG A 1 87 ? 1.214 7.555 5.727 1.00 97.12 87 ARG A CA 1
ATOM 680 C C . ARG A 1 87 ? 0.405 8.743 6.250 1.00 97.12 87 ARG A C 1
ATOM 682 O O . ARG A 1 87 ? 0.140 9.662 5.473 1.00 97.12 87 ARG A O 1
ATOM 689 N N . PRO A 1 88 ? 0.072 8.798 7.554 1.00 94.69 88 PRO A N 1
ATOM 690 C CA . PRO A 1 88 ? -0.541 9.979 8.149 1.00 94.69 88 PRO A CA 1
ATOM 691 C C . PRO A 1 88 ? 0.447 11.160 8.233 1.00 94.69 88 PRO A C 1
ATOM 693 O O . PRO A 1 88 ? 1.670 10.963 8.172 1.00 94.69 88 PRO A O 1
ATOM 696 N N . PRO A 1 89 ? -0.046 12.401 8.416 1.00 88.50 89 PRO A N 1
ATOM 697 C CA . PRO A 1 89 ? 0.781 13.542 8.780 1.00 88.50 89 PRO A CA 1
ATOM 698 C C . PRO A 1 89 ? 1.704 13.211 9.954 1.00 88.50 89 PRO A C 1
ATOM 700 O O . PRO A 1 89 ? 1.335 12.473 10.865 1.00 88.50 89 PRO A O 1
ATOM 703 N N . HIS A 1 90 ? 2.911 13.775 9.936 1.00 80.56 90 HIS A N 1
ATOM 704 C CA . HIS A 1 90 ? 3.914 13.587 10.990 1.00 80.56 90 HIS A CA 1
ATOM 705 C C . HIS A 1 90 ? 4.406 12.144 11.193 1.00 80.56 90 HIS A C 1
ATOM 707 O O . HIS A 1 90 ? 5.052 11.875 12.201 1.00 80.56 90 HIS A O 1
ATOM 713 N N . PHE A 1 91 ? 4.184 11.233 10.234 1.00 79.06 91 PHE A N 1
ATOM 714 C CA . PHE A 1 91 ? 4.706 9.860 10.291 1.00 79.06 91 PHE A CA 1
ATOM 715 C C . PHE A 1 91 ? 6.205 9.797 10.652 1.00 79.06 91 PHE A C 1
ATOM 717 O O . PHE A 1 91 ? 6.608 8.967 11.453 1.00 79.06 91 PHE A O 1
ATOM 724 N N . TRP A 1 92 ? 7.013 10.715 10.115 1.00 69.81 92 TRP A N 1
ATOM 725 C CA . TRP A 1 92 ? 8.467 10.779 10.327 1.00 69.81 92 TRP A CA 1
ATOM 726 C C . TRP A 1 92 ? 8.909 11.280 11.712 1.00 69.81 92 TRP A C 1
ATOM 728 O O . TRP A 1 92 ? 10.105 11.341 11.968 1.00 69.81 92 TRP A O 1
ATOM 738 N N . LEU A 1 93 ? 7.974 11.689 12.577 1.00 71.12 93 LEU A N 1
ATOM 739 C CA . LEU A 1 93 ? 8.261 12.056 13.970 1.00 71.12 93 LEU A CA 1
ATOM 740 C C . LEU A 1 93 ? 8.076 10.877 14.942 1.00 71.12 93 LEU A C 1
ATOM 742 O O . LEU A 1 93 ? 8.230 11.076 16.146 1.00 71.12 93 LEU A O 1
ATOM 746 N N . ARG A 1 94 ? 7.685 9.699 14.438 1.00 57.66 94 ARG A N 1
ATOM 747 C CA . ARG A 1 94 ? 7.515 8.472 15.225 1.00 57.66 94 ARG A CA 1
ATOM 748 C C . ARG A 1 94 ? 8.816 7.697 15.365 1.00 57.66 94 ARG A C 1
ATOM 750 O O . ARG A 1 94 ? 9.612 7.712 14.401 1.00 57.66 94 ARG A O 1
#

Sequence (94 aa):
MSSCDLCEAAPITKRHYEDDLCWIADCEICLVPMVVWRVHDPLPPDEIKAILHQLLAAVADPILGEGGWKVDDNMRNIPDHYHAHARPPHFWLR

Secondary structure (DSSP, 8-state):
----HHHHT---S-EEEE-SSEEEEE-TTT-SEEEEESSS-S---HHHHHHHHHHHHHHHHHHH-TTS-EEE----S-TTS-EEEEE-TTGGG-

Radius of gyration: 12.49 Å; chains: 1; bounding box: 28×29×31 Å